Protein AF-A0A1C4PDI1-F1 (afdb_monomer_lite)

pLDDT: mean 85.15, std 16.53, range [37.5, 98.31]

Radius of gyration: 20.34 Å; chains: 1; bounding box: 44×44×68 Å

Foldseek 3Di:
DPDDPVPPPPPPPCPVVDQDADDVVVLQCQLQVLLCQLLVLLLVVLCDWADDDPDTQHHFDDDDLVVLSVLSSVLSSLLSSLLSVLVNPFPQPPSSVLSSVLSNVLSNNCRGPVDDPVVNVVSSVVSNVVSNVSSVVRNVVRVVVVVPD

Sequence (149 aa):
MDFLDPSDQGGAADDEVTVRPGPLWRHALWVVGVAAFGVGLGWAGSLFRLGPDDYGLLTAAPGSPWTYVGTWAATGLATAAVLRAAAARVPVPSPGTIAVILLFIGTRLSLGWRPETPELAAMAGAAVVLAAVWAGIALRNGSRAEVRP

Secondary structure (DSSP, 8-state):
-----TT----------------HHHHHHHHHHHHHHHHHHHHHHHTS-BS-TTTSBPPPPSS--HHHHHHHHHHHHHHHHHHHHHHTTS--S-HHHHHHHHHHHHHHHHHHH---HHHHHHHHHHHHHHHHHHHHHHHHHHHHHHH--

Structure (mmCIF, N/CA/C/O backbone):
data_AF-A0A1C4PDI1-F1
#
_entry.id   AF-A0A1C4PDI1-F1
#
loop_
_atom_site.group_PDB
_atom_site.id
_atom_site.type_symbol
_atom_site.label_atom_id
_atom_site.label_alt_id
_atom_site.label_comp_id
_atom_site.label_asym_id
_atom_site.label_entity_id
_atom_site.label_seq_id
_atom_site.pdbx_PDB_ins_code
_atom_site.Cartn_x
_atom_site.Cartn_y
_atom_site.Cartn_z
_atom_site.occupancy
_atom_site.B_iso_or_equiv
_atom_site.auth_seq_id
_atom_site.auth_comp_id
_atom_site.auth_asym_id
_atom_site.auth_atom_id
_atom_site.pdbx_PDB_model_num
ATOM 1 N N . MET A 1 1 ? 17.728 29.464 48.741 1.00 42.56 1 MET A N 1
ATOM 2 C CA . MET A 1 1 ? 17.903 28.863 47.407 1.00 42.56 1 MET A CA 1
ATOM 3 C C . MET A 1 1 ? 17.801 27.362 47.594 1.00 42.56 1 MET A C 1
ATOM 5 O O . MET A 1 1 ? 18.809 26.735 47.875 1.00 42.56 1 MET A O 1
ATOM 9 N N . ASP A 1 2 ? 16.583 26.834 47.503 1.00 47.00 2 ASP A N 1
ATOM 10 C CA . ASP A 1 2 ? 16.301 25.402 47.379 1.00 47.00 2 ASP A CA 1
ATOM 11 C C . ASP A 1 2 ? 15.868 25.194 45.929 1.00 47.00 2 ASP A C 1
ATOM 13 O O . ASP A 1 2 ? 14.829 25.709 45.524 1.00 47.00 2 ASP A O 1
ATOM 17 N N . PHE A 1 3 ? 16.723 24.573 45.115 1.00 58.69 3 PHE A N 1
ATOM 18 C CA . PHE A 1 3 ? 16.533 24.493 43.659 1.00 58.69 3 PHE A CA 1
ATOM 19 C C . PHE A 1 3 ? 16.536 23.058 43.121 1.00 58.69 3 PHE A C 1
ATOM 21 O O . PHE A 1 3 ? 16.661 22.869 41.921 1.00 58.69 3 PHE A O 1
ATOM 28 N N . LEU A 1 4 ? 16.414 22.029 43.959 1.00 53.06 4 LEU A N 1
ATOM 29 C CA . LEU A 1 4 ? 16.353 20.644 43.483 1.00 53.06 4 LEU A CA 1
ATOM 30 C C . LEU A 1 4 ? 15.458 19.814 44.404 1.00 53.06 4 LEU A C 1
ATOM 32 O O . LEU A 1 4 ? 15.950 19.116 45.285 1.00 53.06 4 LEU A O 1
ATOM 36 N N . ASP A 1 5 ? 14.148 19.888 44.181 1.00 51.72 5 ASP A N 1
ATOM 37 C CA . ASP A 1 5 ? 13.249 18.797 44.545 1.00 51.72 5 ASP A CA 1
ATOM 38 C C . ASP A 1 5 ? 13.049 17.917 43.294 1.00 51.72 5 ASP A C 1
ATOM 40 O O . ASP A 1 5 ? 12.317 18.300 42.381 1.00 51.72 5 ASP A O 1
ATOM 44 N N . PRO A 1 6 ? 13.745 16.771 43.177 1.00 53.72 6 PRO A N 1
ATOM 45 C CA . PRO A 1 6 ? 13.588 15.846 42.056 1.00 53.72 6 PRO A CA 1
ATOM 46 C C . PRO A 1 6 ? 12.294 15.012 42.126 1.00 53.72 6 PRO A C 1
ATOM 48 O O . PRO A 1 6 ? 12.149 14.068 41.347 1.00 53.72 6 PRO A O 1
ATOM 51 N N . SER A 1 7 ? 11.366 15.311 43.045 1.00 51.38 7 SER A N 1
ATOM 52 C CA . SER A 1 7 ? 10.074 14.618 43.130 1.00 51.38 7 SER A CA 1
ATOM 53 C C . SER A 1 7 ? 9.003 15.158 42.177 1.00 51.38 7 SER A C 1
ATOM 55 O O . SER A 1 7 ? 8.001 14.479 41.963 1.00 51.38 7 SER A O 1
ATOM 57 N N . ASP A 1 8 ? 9.257 16.274 41.488 1.00 45.34 8 ASP A N 1
ATOM 58 C CA . ASP A 1 8 ? 8.459 16.701 40.336 1.00 45.34 8 ASP A CA 1
ATOM 59 C C . ASP A 1 8 ? 9.035 16.071 39.054 1.00 45.34 8 ASP A C 1
ATOM 61 O O . ASP A 1 8 ? 9.460 16.739 38.107 1.00 45.34 8 ASP A O 1
ATOM 65 N N . GLN A 1 9 ? 9.076 14.731 39.019 1.00 46.91 9 GLN A N 1
ATOM 66 C CA . GLN A 1 9 ? 8.946 14.031 37.743 1.00 46.91 9 GLN A CA 1
ATOM 67 C C . GLN A 1 9 ? 7.538 14.342 37.268 1.00 46.91 9 GLN A C 1
ATOM 69 O O . GLN A 1 9 ? 6.610 13.575 37.525 1.00 46.91 9 GLN A O 1
ATOM 74 N N . GLY A 1 10 ? 7.406 15.528 36.662 1.00 41.09 10 GLY A N 1
ATOM 75 C CA . GLY A 1 10 ? 6.184 16.025 36.075 1.00 41.09 10 GLY A CA 1
ATOM 76 C C . GLY A 1 10 ? 5.594 14.864 35.322 1.00 41.09 10 GLY A C 1
ATOM 77 O O . GLY A 1 10 ? 6.246 14.338 34.413 1.00 41.09 10 GLY A O 1
ATOM 78 N N . GLY A 1 11 ? 4.445 14.404 35.827 1.00 37.50 11 GLY A N 1
ATOM 79 C CA . GLY A 1 11 ? 3.759 13.248 35.303 1.00 37.50 11 GLY A CA 1
ATOM 80 C C . GLY A 1 11 ? 3.794 13.407 33.804 1.00 37.50 11 GLY A C 1
ATOM 81 O O . GLY A 1 11 ? 3.220 14.360 33.269 1.00 37.50 11 GLY A O 1
ATOM 82 N N . ALA A 1 12 ? 4.540 12.520 33.137 1.00 40.78 12 ALA A N 1
ATOM 83 C CA . ALA A 1 12 ? 4.204 12.189 31.780 1.00 40.78 12 ALA A CA 1
ATOM 84 C C . ALA A 1 12 ? 2.742 11.823 31.933 1.00 40.78 12 ALA A C 1
ATOM 86 O O . ALA A 1 12 ? 2.423 10.800 32.539 1.00 40.78 12 ALA A O 1
ATOM 87 N N . ALA A 1 13 ? 1.872 12.769 31.575 1.00 43.84 13 ALA A N 1
ATOM 88 C CA . ALA A 1 13 ? 0.492 12.476 31.356 1.00 43.84 13 ALA A CA 1
ATOM 89 C C . ALA A 1 13 ? 0.593 11.241 30.479 1.00 43.84 13 ALA A C 1
ATOM 91 O O . ALA A 1 13 ? 1.162 11.297 29.383 1.00 43.84 13 ALA A O 1
ATOM 92 N N . ASP A 1 14 ? 0.204 10.105 31.051 1.00 43.00 14 ASP A N 1
ATOM 93 C CA . ASP A 1 14 ? -0.313 9.003 30.283 1.00 43.00 14 ASP A CA 1
ATOM 94 C C . ASP A 1 14 ? -1.398 9.694 29.464 1.00 43.00 14 ASP A C 1
ATOM 96 O O . ASP A 1 14 ? -2.524 9.891 29.923 1.00 43.00 14 ASP A O 1
ATOM 100 N N . ASP A 1 15 ? -1.006 10.222 28.302 1.00 43.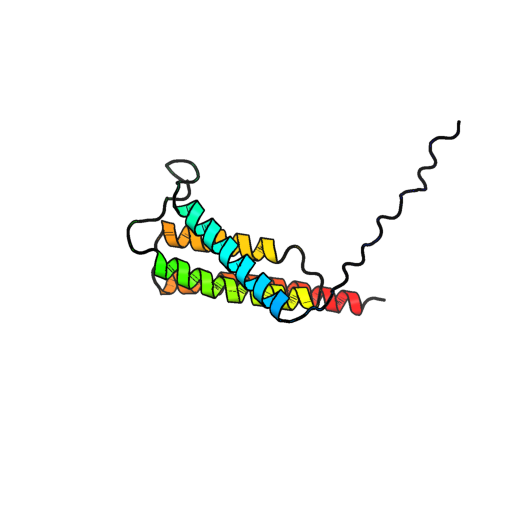72 15 ASP A N 1
ATOM 101 C CA . ASP A 1 15 ? -1.892 10.582 27.222 1.00 43.72 15 ASP A CA 1
ATOM 102 C C . ASP A 1 15 ? -2.460 9.225 26.857 1.00 43.72 15 ASP A C 1
ATOM 104 O O . ASP A 1 15 ? -1.937 8.506 26.003 1.00 43.72 15 ASP A O 1
ATOM 108 N N . GLU A 1 16 ? -3.454 8.823 27.648 1.00 49.69 16 GLU A N 1
ATOM 109 C CA . GLU A 1 16 ? -4.201 7.602 27.526 1.00 49.69 16 GLU A CA 1
ATOM 110 C C . GLU A 1 16 ? -4.581 7.595 26.056 1.00 49.69 16 GLU A C 1
ATOM 112 O O . GLU A 1 16 ? -5.279 8.504 25.585 1.00 49.69 16 GLU A O 1
ATOM 117 N N . VAL A 1 17 ? -3.950 6.698 25.287 1.00 58.94 17 VAL A N 1
ATOM 118 C CA . VAL A 1 17 ? -4.009 6.735 23.826 1.00 58.94 17 VAL A CA 1
ATOM 119 C C . VAL A 1 17 ? -5.435 6.362 23.459 1.00 58.94 17 VAL A C 1
ATOM 121 O O . VAL A 1 17 ? -5.781 5.203 23.247 1.00 58.94 17 VAL A O 1
ATOM 124 N N . THR A 1 18 ? -6.305 7.363 23.475 1.00 60.25 18 THR A N 1
ATOM 125 C CA . THR A 1 18 ? -7.743 7.178 23.443 1.00 60.25 18 THR A CA 1
ATOM 126 C C . THR A 1 18 ? -8.153 7.055 21.994 1.00 60.25 18 THR A C 1
ATOM 128 O O . THR A 1 18 ? -7.962 7.937 21.150 1.00 60.25 18 THR A O 1
ATOM 131 N N . VAL A 1 19 ? -8.731 5.905 21.680 1.00 65.62 19 VAL A N 1
ATOM 132 C CA . VAL A 1 19 ? -9.318 5.650 20.376 1.00 65.62 19 VAL A CA 1
ATOM 133 C C . VAL A 1 19 ? -10.523 6.579 20.231 1.00 65.62 19 VAL A C 1
ATOM 135 O O . VAL A 1 19 ? -11.524 6.408 20.914 1.00 65.62 19 VAL A O 1
ATOM 138 N N . ARG A 1 20 ? -10.442 7.582 19.346 1.00 64.56 20 ARG A N 1
ATOM 139 C CA . ARG A 1 20 ? -11.587 8.440 18.987 1.00 64.56 20 ARG A CA 1
ATOM 140 C C . ARG A 1 20 ? -12.261 7.930 17.709 1.00 64.56 20 ARG A C 1
ATOM 142 O O . ARG A 1 20 ? -11.732 8.189 16.613 1.00 64.56 20 ARG A O 1
ATOM 149 N N . PRO A 1 21 ? -13.429 7.259 17.801 1.00 69.19 21 PRO A N 1
ATOM 150 C CA . PRO A 1 21 ? -14.214 6.901 16.628 1.00 69.19 21 PRO A CA 1
ATOM 151 C C . PRO A 1 21 ? -14.569 8.177 15.864 1.00 69.19 21 PRO A C 1
ATOM 153 O O . PRO A 1 21 ? -14.848 9.216 16.458 1.00 69.19 21 PRO A O 1
ATOM 156 N N . GLY A 1 22 ? -14.506 8.137 14.539 1.00 78.81 22 GLY A N 1
ATOM 157 C CA . GLY A 1 22 ? -14.922 9.266 13.716 1.00 78.81 22 GLY A CA 1
ATOM 158 C C . GLY A 1 22 ? -15.733 8.809 12.523 1.00 78.81 22 GLY A C 1
ATOM 159 O O . GLY A 1 22 ? -15.908 7.609 12.311 1.00 78.81 22 GLY A O 1
ATOM 160 N N . PRO A 1 23 ? -16.230 9.762 11.728 1.00 89.31 23 PRO A N 1
ATOM 161 C CA . PRO A 1 23 ? -17.085 9.443 10.601 1.00 89.31 23 PRO A CA 1
ATOM 162 C C . PRO A 1 23 ? -16.325 8.614 9.556 1.00 89.31 23 PRO A C 1
ATOM 164 O O . PRO A 1 23 ? -15.129 8.819 9.330 1.00 89.31 23 PRO A O 1
ATOM 167 N N . LEU A 1 24 ? -17.031 7.693 8.890 1.00 89.06 24 LEU A N 1
ATOM 168 C CA . LEU A 1 24 ? -16.448 6.733 7.941 1.00 89.06 24 LEU A CA 1
ATOM 169 C C . LEU A 1 24 ? -15.631 7.402 6.824 1.00 89.06 24 LEU A C 1
ATOM 171 O O . LEU A 1 24 ? -14.587 6.880 6.436 1.00 89.06 24 LEU A O 1
ATOM 175 N N . TRP A 1 25 ? -16.034 8.592 6.365 1.00 93.19 25 TRP A N 1
ATOM 176 C CA . TRP A 1 25 ? -15.308 9.338 5.330 1.00 93.19 25 TRP A CA 1
ATOM 177 C C . TRP A 1 25 ? -13.877 9.702 5.753 1.00 93.19 25 TRP A C 1
ATOM 179 O O . TRP A 1 25 ? -12.970 9.665 4.927 1.00 93.19 25 TRP A O 1
ATOM 189 N N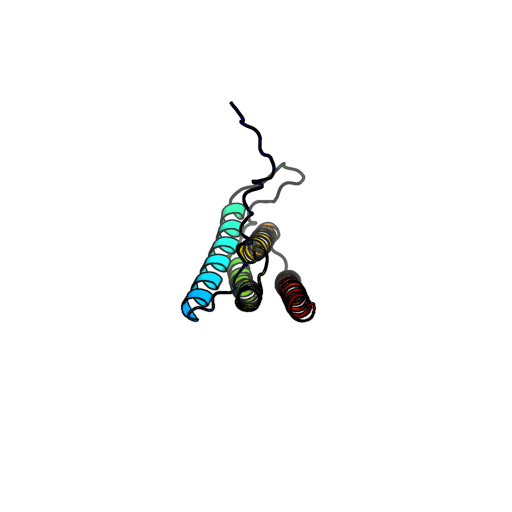 . ARG A 1 26 ? -13.635 9.975 7.044 1.00 93.25 26 ARG A N 1
ATOM 190 C CA . ARG A 1 26 ? -12.292 10.269 7.569 1.00 93.25 26 ARG A CA 1
ATOM 191 C C . ARG A 1 26 ? -11.389 9.041 7.477 1.00 93.25 26 ARG A C 1
ATOM 193 O O . ARG A 1 26 ? -10.202 9.161 7.192 1.00 93.25 26 ARG A O 1
ATOM 200 N N . HIS A 1 27 ? -11.947 7.855 7.720 1.00 92.81 27 HIS A N 1
ATOM 201 C CA . HIS A 1 27 ? -11.224 6.593 7.571 1.00 92.81 27 HIS A CA 1
ATOM 202 C C . HIS A 1 27 ? -10.947 6.297 6.096 1.00 92.81 27 HIS A C 1
ATOM 204 O O . HIS A 1 27 ? -9.817 5.953 5.763 1.00 92.81 27 HIS A O 1
ATOM 210 N N . ALA A 1 28 ? -11.930 6.511 5.220 1.00 94.69 28 ALA A N 1
ATOM 211 C CA . ALA A 1 28 ? -11.763 6.341 3.781 1.00 94.69 28 ALA A CA 1
ATOM 212 C C . ALA A 1 28 ? -10.688 7.280 3.207 1.00 94.69 28 ALA A C 1
ATOM 214 O O . ALA A 1 28 ? -9.777 6.812 2.530 1.00 94.69 28 ALA A O 1
ATOM 215 N N . LEU A 1 29 ? -10.726 8.577 3.536 1.00 96.56 29 LEU A N 1
ATOM 216 C CA . LEU A 1 29 ? -9.702 9.536 3.104 1.00 96.56 29 LEU A CA 1
ATOM 217 C C . LEU A 1 29 ? -8.314 9.173 3.625 1.00 96.56 29 LEU A C 1
ATOM 219 O O . LEU A 1 29 ? -7.344 9.282 2.884 1.00 96.56 29 LEU A O 1
ATOM 223 N N . TRP A 1 30 ? -8.211 8.715 4.875 1.00 95.19 30 TRP A N 1
ATOM 224 C CA . TRP A 1 30 ? -6.936 8.253 5.418 1.00 95.19 30 TRP A CA 1
ATOM 225 C C . TRP A 1 30 ? -6.394 7.056 4.629 1.00 95.19 30 TRP A C 1
ATOM 227 O O . TRP A 1 30 ? -5.228 7.053 4.250 1.00 95.19 30 TRP A O 1
ATOM 237 N N . VAL A 1 31 ? -7.245 6.067 4.337 1.00 97.25 31 VAL A N 1
ATOM 238 C CA . VAL A 1 31 ? -6.873 4.867 3.569 1.00 97.25 31 VAL A CA 1
ATOM 239 C C . VAL A 1 31 ? -6.401 5.244 2.168 1.00 97.25 31 VAL A C 1
ATOM 241 O O . VAL A 1 31 ? -5.323 4.823 1.755 1.00 97.25 31 VAL A O 1
ATOM 244 N N . VAL A 1 32 ? -7.171 6.077 1.463 1.00 98.06 32 VAL A N 1
ATOM 245 C CA . VAL A 1 32 ? -6.819 6.561 0.122 1.00 98.06 32 VAL A CA 1
ATOM 246 C C . VAL A 1 32 ? -5.523 7.367 0.160 1.00 98.06 32 VAL A C 1
ATOM 248 O O . VAL A 1 32 ? -4.642 7.132 -0.661 1.00 98.06 32 VAL A O 1
ATOM 251 N N . GLY A 1 33 ? -5.374 8.271 1.131 1.00 97.81 33 GLY A N 1
ATOM 252 C CA . GLY A 1 33 ? -4.187 9.108 1.286 1.00 97.81 33 GLY A CA 1
ATOM 253 C C . GLY A 1 33 ? -2.921 8.291 1.539 1.00 97.81 33 GLY A C 1
ATOM 254 O O . GLY A 1 33 ? -1.920 8.496 0.862 1.00 97.81 33 GLY A O 1
ATOM 255 N N . VAL A 1 34 ? -2.969 7.323 2.457 1.00 97.56 34 VAL A N 1
ATOM 256 C CA . VAL A 1 34 ? -1.830 6.442 2.762 1.00 97.56 34 VAL A CA 1
ATOM 257 C C . VAL A 1 34 ? -1.476 5.553 1.573 1.00 97.56 34 VAL A C 1
ATOM 259 O O . VAL A 1 34 ? -0.297 5.423 1.245 1.00 97.56 34 VAL A O 1
ATOM 262 N N . ALA A 1 35 ? -2.478 4.975 0.904 1.00 98.00 35 ALA A N 1
ATOM 263 C CA . ALA A 1 35 ? -2.258 4.145 -0.274 1.00 98.00 35 ALA A CA 1
ATOM 264 C C . ALA A 1 35 ? -1.615 4.951 -1.415 1.00 98.00 35 ALA A C 1
ATOM 266 O O . ALA A 1 35 ? -0.574 4.557 -1.939 1.00 98.00 35 ALA A O 1
ATOM 267 N N . ALA A 1 36 ? -2.192 6.109 -1.751 1.00 98.00 36 ALA A N 1
ATOM 268 C CA . ALA A 1 36 ? -1.678 6.990 -2.794 1.00 98.00 36 ALA A CA 1
ATOM 269 C C . ALA A 1 36 ? -0.270 7.501 -2.467 1.00 98.00 36 ALA A C 1
ATOM 271 O O . ALA A 1 36 ? 0.589 7.521 -3.345 1.00 98.00 36 ALA A O 1
ATOM 272 N N . PHE A 1 37 ? -0.010 7.862 -1.208 1.00 98.31 37 PHE A N 1
ATOM 273 C CA . PHE A 1 37 ? 1.301 8.337 -0.780 1.00 98.31 37 PHE A CA 1
ATOM 274 C C . PHE A 1 37 ? 2.368 7.239 -0.856 1.00 98.31 37 PHE A C 1
ATOM 276 O O . PHE A 1 37 ? 3.421 7.461 -1.445 1.00 98.31 37 PHE A O 1
ATOM 283 N N . GLY A 1 38 ? 2.098 6.041 -0.325 1.00 97.69 38 GLY A N 1
ATOM 284 C CA . GLY A 1 38 ? 3.057 4.932 -0.345 1.00 97.69 38 GLY A CA 1
ATOM 285 C C . GLY A 1 38 ? 3.387 4.453 -1.761 1.00 97.69 38 GLY A C 1
ATOM 286 O O . GLY A 1 38 ? 4.559 4.305 -2.111 1.00 97.69 38 GLY A O 1
ATOM 287 N N . VAL A 1 39 ? 2.362 4.275 -2.602 1.00 97.88 39 VAL A N 1
ATOM 288 C CA . VAL A 1 39 ? 2.540 3.888 -4.013 1.00 97.88 39 VAL A CA 1
ATOM 289 C C . VAL A 1 39 ? 3.212 5.007 -4.804 1.00 97.88 39 VAL A C 1
ATOM 291 O O . VAL A 1 39 ? 4.145 4.747 -5.560 1.00 97.88 39 VAL A O 1
ATOM 294 N N . GLY A 1 40 ? 2.793 6.258 -4.598 1.00 97.44 40 GLY A N 1
ATOM 295 C CA . GLY A 1 40 ? 3.386 7.427 -5.242 1.00 97.44 40 GLY A CA 1
ATOM 296 C C . GLY A 1 40 ? 4.866 7.587 -4.902 1.00 97.44 40 GLY A C 1
ATOM 297 O O . GLY A 1 40 ? 5.670 7.820 -5.799 1.00 97.44 40 GLY A O 1
ATOM 298 N N . LEU A 1 41 ? 5.248 7.375 -3.640 1.00 96.75 41 LEU A N 1
ATOM 299 C CA . LEU A 1 41 ? 6.643 7.406 -3.210 1.00 96.75 41 LEU A CA 1
ATOM 300 C C . LEU A 1 41 ? 7.451 6.257 -3.824 1.00 96.75 41 LEU A C 1
ATOM 302 O O . LEU A 1 41 ? 8.574 6.473 -4.272 1.00 96.75 41 LEU A O 1
ATOM 306 N N . GLY A 1 42 ? 6.888 5.046 -3.883 1.00 95.56 42 GLY A N 1
ATOM 307 C CA . GLY A 1 42 ? 7.541 3.895 -4.514 1.00 95.56 42 GLY A CA 1
ATOM 308 C C . GLY A 1 42 ? 7.740 4.088 -6.019 1.00 95.56 42 GLY A C 1
ATOM 309 O O . GLY A 1 42 ? 8.806 3.775 -6.551 1.00 95.56 42 GLY A O 1
ATOM 310 N N . TRP A 1 43 ? 6.746 4.669 -6.694 1.00 95.38 43 TRP A N 1
ATOM 311 C CA . TRP A 1 43 ? 6.821 5.036 -8.105 1.00 95.38 43 TRP A CA 1
ATOM 312 C C . TRP A 1 43 ? 7.827 6.166 -8.352 1.00 95.38 43 TRP A C 1
ATOM 314 O O . TRP A 1 43 ? 8.726 5.997 -9.171 1.00 95.38 43 TRP A O 1
ATOM 324 N N . ALA A 1 44 ? 7.761 7.270 -7.606 1.00 94.75 44 ALA A N 1
ATOM 325 C CA . ALA A 1 44 ? 8.712 8.377 -7.723 1.00 94.75 44 ALA A CA 1
ATOM 326 C C . ALA A 1 44 ? 10.149 7.925 -7.422 1.00 94.75 44 ALA A C 1
ATOM 328 O O . ALA A 1 44 ? 11.073 8.227 -8.174 1.00 94.75 44 ALA A O 1
ATOM 329 N N . GLY A 1 45 ? 10.334 7.117 -6.374 1.00 91.00 45 GLY A N 1
ATOM 330 C CA . GLY A 1 45 ? 11.618 6.507 -6.042 1.00 91.00 45 GLY A CA 1
ATOM 331 C C . GLY A 1 45 ? 12.124 5.548 -7.121 1.00 91.00 45 GLY A C 1
ATOM 332 O O . GLY A 1 45 ? 13.328 5.318 -7.202 1.00 91.00 45 GLY A O 1
ATOM 333 N N . SER A 1 46 ? 11.238 5.003 -7.965 1.00 92.38 46 SER A N 1
ATOM 334 C CA . SER A 1 46 ? 11.608 4.148 -9.101 1.00 92.38 46 SER A CA 1
ATOM 335 C C . SER A 1 46 ? 12.198 4.885 -10.291 1.00 92.38 46 SER A C 1
ATOM 337 O O . SER A 1 46 ? 12.886 4.268 -11.102 1.00 92.38 46 SER A O 1
ATOM 339 N N . LEU A 1 47 ? 12.013 6.202 -10.363 1.00 90.81 47 LEU A N 1
ATOM 340 C CA . LEU A 1 47 ? 12.570 7.023 -11.434 1.00 90.81 47 LEU A CA 1
ATOM 341 C C . LEU A 1 47 ? 14.093 7.164 -11.333 1.00 90.81 47 LEU A C 1
ATOM 343 O O . LEU A 1 47 ? 14.747 7.473 -12.324 1.00 90.81 47 LEU A O 1
ATOM 347 N N . PHE A 1 48 ? 14.661 6.900 -10.155 1.00 89.31 48 PHE A N 1
ATOM 348 C CA . PHE A 1 48 ? 16.086 7.041 -9.888 1.00 89.31 48 PHE A CA 1
ATOM 349 C C . PHE A 1 48 ? 16.669 5.750 -9.328 1.00 89.31 48 PHE A C 1
ATOM 351 O O . PHE A 1 48 ? 15.996 4.970 -8.648 1.00 89.31 48 PHE A O 1
ATOM 358 N N . ARG A 1 49 ? 17.951 5.528 -9.604 1.00 85.38 49 ARG A N 1
ATOM 359 C CA . ARG A 1 49 ? 18.714 4.464 -8.961 1.00 85.38 49 ARG A CA 1
ATOM 360 C C . ARG A 1 49 ? 18.984 4.875 -7.518 1.00 85.38 49 ARG A C 1
ATOM 362 O O . ARG A 1 49 ? 19.377 6.012 -7.271 1.00 85.38 49 ARG A O 1
ATOM 369 N N . LEU A 1 50 ? 18.787 3.958 -6.574 1.00 83.69 50 LEU A N 1
ATOM 370 C CA . LEU A 1 50 ? 19.150 4.185 -5.175 1.00 83.69 50 LEU A CA 1
ATOM 371 C C . LEU A 1 50 ? 20.274 3.233 -4.782 1.00 83.69 50 LEU A C 1
ATOM 373 O O . LEU A 1 50 ? 20.064 2.027 -4.703 1.00 83.69 50 LEU A O 1
ATOM 377 N N . GLY A 1 51 ? 21.452 3.781 -4.501 1.00 83.88 51 GLY A N 1
ATOM 378 C CA . GLY A 1 51 ? 22.619 3.013 -4.076 1.00 83.88 51 GLY A CA 1
ATOM 379 C C . GLY A 1 51 ? 23.538 2.556 -5.220 1.00 83.88 51 GLY A C 1
ATOM 380 O O . GLY A 1 51 ? 23.292 2.889 -6.381 1.00 83.88 51 GLY A O 1
ATOM 381 N N . PRO A 1 52 ? 24.614 1.824 -4.880 1.00 84.69 52 PRO A N 1
ATOM 382 C CA . PRO A 1 52 ? 25.733 1.528 -5.782 1.00 84.69 52 PRO A CA 1
ATOM 383 C C . PRO A 1 52 ? 25.386 0.673 -7.005 1.00 84.69 52 PRO A C 1
ATOM 385 O O . PRO A 1 52 ? 24.310 0.071 -7.087 1.00 84.69 52 PRO A O 1
ATOM 388 N N . ASP A 1 53 ? 26.320 0.596 -7.955 1.00 80.06 53 ASP A N 1
ATOM 389 C CA . ASP A 1 53 ? 26.075 -0.053 -9.245 1.00 80.06 53 ASP A CA 1
ATOM 390 C C . ASP A 1 53 ? 25.884 -1.575 -9.185 1.00 80.06 53 ASP A C 1
ATOM 392 O O . ASP A 1 53 ? 25.135 -2.134 -9.990 1.00 80.06 53 ASP A O 1
ATOM 396 N N . ASP A 1 54 ? 26.438 -2.222 -8.163 1.00 79.81 54 ASP A N 1
ATOM 397 C CA . ASP A 1 54 ? 26.402 -3.681 -8.041 1.00 79.81 54 ASP A CA 1
ATOM 398 C C . ASP A 1 54 ? 25.224 -4.200 -7.195 1.00 79.81 54 ASP A C 1
ATOM 400 O O . ASP A 1 54 ? 24.818 -5.350 -7.335 1.00 79.81 54 ASP A O 1
ATOM 404 N N . TYR A 1 55 ? 24.663 -3.370 -6.305 1.00 73.19 55 TYR A N 1
ATOM 405 C CA . TYR A 1 55 ? 23.652 -3.803 -5.317 1.00 73.19 55 TYR A CA 1
ATOM 406 C C . TYR A 1 55 ? 22.597 -2.743 -4.959 1.00 73.19 55 TYR A C 1
ATOM 408 O O . TYR A 1 55 ? 21.788 -2.938 -4.052 1.00 73.19 55 TYR A O 1
ATOM 416 N N . GLY A 1 56 ? 22.586 -1.603 -5.649 1.00 76.75 56 GLY A N 1
ATOM 417 C CA . GLY A 1 56 ? 21.547 -0.587 -5.502 1.00 76.75 56 GLY A CA 1
ATOM 418 C C . GLY A 1 56 ? 20.193 -1.031 -6.064 1.00 76.75 56 GLY A C 1
ATOM 419 O O . GLY A 1 56 ? 20.104 -1.884 -6.946 1.00 76.75 56 GLY A O 1
ATOM 420 N N . LEU A 1 57 ? 19.117 -0.400 -5.594 1.00 79.00 57 LEU A N 1
ATOM 421 C CA . LEU A 1 57 ? 17.781 -0.574 -6.156 1.00 79.00 57 LEU A CA 1
ATOM 422 C C . LEU A 1 57 ? 17.738 0.030 -7.566 1.00 79.00 57 LEU A C 1
ATOM 424 O O . LEU A 1 57 ? 17.866 1.246 -7.750 1.00 79.00 57 LEU A O 1
ATOM 428 N N . LEU A 1 58 ? 17.535 -0.848 -8.549 1.00 80.06 58 LEU A N 1
ATOM 429 C CA . LEU A 1 58 ? 17.472 -0.536 -9.979 1.00 80.06 58 LEU A CA 1
ATOM 430 C C . LEU A 1 58 ? 16.375 0.479 -10.284 1.00 80.06 58 LEU A C 1
ATOM 432 O O . LEU A 1 58 ? 15.307 0.406 -9.686 1.00 80.06 58 LEU A O 1
ATOM 436 N N . THR A 1 59 ? 16.585 1.396 -11.226 1.00 88.31 59 THR A N 1
ATOM 437 C CA . THR A 1 59 ? 15.503 2.218 -11.801 1.00 88.31 59 THR A CA 1
ATOM 438 C C . THR A 1 59 ? 14.375 1.348 -12.365 1.00 88.31 59 THR A C 1
ATOM 440 O O . THR A 1 59 ? 14.538 0.146 -12.569 1.00 88.31 59 THR A O 1
ATOM 443 N N . ALA A 1 60 ? 13.206 1.944 -12.601 1.00 87.94 60 ALA A N 1
ATOM 444 C CA . ALA A 1 60 ? 12.100 1.254 -13.245 1.00 87.94 60 ALA A CA 1
ATOM 445 C C . ALA A 1 60 ? 12.553 0.662 -14.587 1.00 87.94 60 ALA A C 1
ATOM 447 O O . ALA A 1 60 ? 13.071 1.379 -15.447 1.00 87.94 60 ALA A O 1
ATOM 448 N N . ALA A 1 61 ? 12.340 -0.641 -14.769 1.00 88.38 61 ALA A N 1
ATOM 449 C CA . ALA A 1 61 ? 12.658 -1.295 -16.027 1.00 88.38 61 ALA A CA 1
ATOM 450 C C . ALA A 1 61 ? 11.738 -0.780 -17.152 1.00 88.38 61 ALA A C 1
ATOM 452 O O . ALA A 1 61 ? 10.600 -0.364 -16.874 1.00 88.38 61 ALA A O 1
ATOM 453 N N . PRO A 1 62 ? 12.188 -0.834 -18.419 1.00 87.12 62 PRO A N 1
ATOM 454 C CA . PRO A 1 62 ? 11.394 -0.403 -19.567 1.00 87.12 62 PRO A CA 1
ATOM 455 C C . PRO A 1 62 ? 10.017 -1.083 -19.653 1.00 87.12 62 PRO A C 1
ATOM 457 O O . PRO A 1 62 ? 9.841 -2.224 -19.231 1.00 87.12 62 PRO A O 1
ATOM 460 N N . GLY A 1 63 ? 9.035 -0.384 -20.232 1.00 89.19 63 GLY A N 1
ATOM 461 C CA . GLY A 1 63 ? 7.669 -0.883 -20.439 1.00 89.19 63 GLY A CA 1
ATOM 462 C C . GLY A 1 63 ? 6.606 -0.228 -19.548 1.00 89.19 63 GLY A C 1
ATOM 463 O O . GLY A 1 63 ? 6.902 0.581 -18.666 1.00 89.19 63 GLY A O 1
ATOM 464 N N . SER A 1 64 ? 5.334 -0.569 -19.782 1.00 91.31 64 SER A N 1
ATOM 465 C CA . SER A 1 64 ? 4.192 0.065 -19.100 1.00 91.31 64 SER A CA 1
ATOM 466 C C . SER A 1 64 ? 4.215 -0.189 -17.581 1.00 91.31 64 SER A C 1
ATOM 468 O O . SER A 1 64 ? 4.188 -1.347 -17.163 1.00 91.31 64 SER A O 1
ATOM 470 N N . PRO A 1 65 ? 4.263 0.845 -16.718 1.00 93.38 65 PRO A N 1
ATOM 471 C CA . PRO A 1 65 ? 4.289 0.690 -15.256 1.00 93.38 65 PRO A CA 1
ATOM 472 C C . PRO A 1 65 ? 2.909 0.405 -14.650 1.00 93.38 65 PRO A C 1
ATOM 474 O O . PRO A 1 65 ? 2.806 -0.033 -13.504 1.00 93.38 65 PRO A O 1
ATOM 477 N N . TRP A 1 66 ? 1.842 0.658 -15.408 1.00 94.88 66 TRP A N 1
ATOM 478 C CA . TRP A 1 66 ? 0.497 0.832 -14.867 1.00 94.88 66 TRP A CA 1
ATOM 479 C C . TRP A 1 66 ? -0.099 -0.427 -14.244 1.00 94.88 66 TRP A C 1
ATOM 481 O O . TRP A 1 66 ? -0.808 -0.316 -13.249 1.00 94.88 66 TRP A O 1
ATOM 491 N N . THR A 1 67 ? 0.241 -1.619 -14.741 1.00 95.12 67 THR A N 1
ATOM 492 C CA . THR A 1 67 ? -0.195 -2.885 -14.129 1.00 95.12 67 THR A CA 1
ATOM 493 C C . THR A 1 67 ? 0.321 -3.016 -12.696 1.00 95.12 67 THR A C 1
ATOM 495 O O . THR A 1 67 ? -0.432 -3.360 -11.785 1.00 95.12 67 THR A O 1
ATOM 498 N N . TYR A 1 68 ? 1.592 -2.682 -12.467 1.00 95.94 68 TYR A N 1
ATOM 499 C CA . TYR A 1 68 ? 2.214 -2.768 -11.147 1.00 95.94 68 TYR A CA 1
ATOM 500 C C . TYR A 1 68 ? 1.697 -1.667 -10.222 1.00 95.94 68 TYR A C 1
ATOM 502 O O . TYR A 1 68 ? 1.332 -1.952 -9.085 1.00 95.94 68 TYR A O 1
ATOM 510 N N . VAL A 1 69 ? 1.579 -0.432 -10.723 1.00 96.44 69 VAL A N 1
ATOM 511 C CA . VAL A 1 69 ? 1.002 0.689 -9.961 1.00 96.44 69 VAL A CA 1
ATOM 512 C C . VAL A 1 69 ? -0.443 0.389 -9.556 1.00 96.44 69 VAL A C 1
ATOM 514 O O . VAL A 1 69 ? -0.797 0.570 -8.396 1.00 96.44 69 VAL A O 1
ATOM 517 N N . GLY A 1 70 ? -1.269 -0.121 -10.474 1.00 97.44 70 GLY A N 1
ATOM 518 C CA . GLY A 1 70 ? -2.658 -0.486 -10.195 1.00 97.44 70 GLY A CA 1
ATOM 519 C C . GLY A 1 70 ? -2.777 -1.615 -9.170 1.00 97.44 70 GLY A C 1
ATOM 520 O O . GLY A 1 70 ? -3.564 -1.512 -8.229 1.00 97.44 70 GLY A O 1
ATOM 521 N N . THR A 1 71 ? -1.943 -2.652 -9.294 1.00 97.81 71 THR A N 1
ATOM 522 C CA . THR A 1 71 ? -1.898 -3.765 -8.328 1.00 97.81 71 THR A CA 1
ATOM 523 C C . THR A 1 71 ? -1.524 -3.260 -6.934 1.00 97.81 71 THR A C 1
ATOM 525 O O . THR A 1 71 ? -2.205 -3.571 -5.953 1.00 97.81 71 THR A O 1
ATOM 528 N N . TRP A 1 72 ? -0.482 -2.433 -6.826 1.00 98.25 72 TRP A N 1
ATOM 529 C CA . TRP A 1 72 ? -0.050 -1.887 -5.541 1.00 98.25 72 TRP A CA 1
ATOM 530 C C . TRP A 1 72 ? -1.013 -0.838 -4.980 1.00 98.25 72 TRP A C 1
ATOM 532 O O . TRP A 1 72 ? -1.165 -0.768 -3.764 1.00 98.25 72 TRP A O 1
ATOM 542 N N . ALA A 1 73 ? -1.747 -0.100 -5.816 1.00 97.94 73 ALA A N 1
ATOM 543 C CA . ALA A 1 73 ? -2.833 0.769 -5.366 1.00 97.94 73 ALA A CA 1
ATOM 544 C C . ALA A 1 73 ? -3.966 -0.039 -4.714 1.00 97.94 73 ALA A C 1
ATOM 546 O O . ALA A 1 73 ? -4.366 0.268 -3.590 1.00 97.94 73 ALA A O 1
ATOM 547 N N . ALA A 1 74 ? -4.432 -1.115 -5.359 1.00 98.25 74 ALA A N 1
ATOM 548 C CA . ALA A 1 74 ? -5.454 -1.999 -4.793 1.00 98.25 74 ALA A CA 1
ATOM 549 C C . ALA A 1 74 ? -4.975 -2.669 -3.492 1.00 98.25 74 ALA A C 1
ATOM 551 O O . ALA A 1 74 ? -5.681 -2.673 -2.481 1.00 98.25 74 ALA A O 1
ATOM 552 N N . THR A 1 75 ? -3.736 -3.163 -3.495 1.00 97.69 75 THR A N 1
ATOM 553 C CA . THR A 1 75 ? -3.082 -3.759 -2.320 1.00 97.69 75 THR A CA 1
ATOM 554 C C . THR A 1 75 ? -2.959 -2.749 -1.181 1.00 97.69 75 THR A C 1
ATOM 556 O O . THR A 1 75 ? -3.214 -3.078 -0.022 1.00 97.69 75 THR A O 1
ATOM 559 N N . GLY A 1 76 ? -2.616 -1.500 -1.497 1.00 96.69 76 GLY A N 1
ATOM 560 C CA . GLY A 1 76 ? -2.502 -0.408 -0.538 1.00 96.69 76 GLY A CA 1
ATOM 561 C C . GLY A 1 76 ? -3.821 -0.043 0.110 1.00 96.69 76 GLY A C 1
ATOM 562 O O . GLY A 1 76 ? -3.864 0.097 1.330 1.00 96.69 76 GLY A O 1
ATOM 563 N N . LEU A 1 77 ? -4.905 0.026 -0.667 1.00 98.06 77 LEU A N 1
ATOM 564 C CA . LEU A 1 77 ? -6.248 0.226 -0.124 1.00 98.06 77 LEU A CA 1
ATOM 565 C C . LEU A 1 77 ? -6.618 -0.893 0.856 1.00 98.06 77 LEU A C 1
ATOM 567 O O . LEU A 1 77 ? -7.067 -0.599 1.962 1.00 98.06 77 LEU A O 1
ATOM 571 N N . ALA A 1 78 ? -6.374 -2.157 0.498 1.00 97.50 78 ALA A N 1
ATOM 572 C CA . ALA A 1 78 ? -6.652 -3.296 1.373 1.00 97.50 78 ALA A CA 1
ATOM 573 C C . ALA A 1 78 ? -5.814 -3.251 2.666 1.00 97.50 78 ALA A C 1
ATOM 575 O O . ALA A 1 78 ? -6.355 -3.315 3.770 1.00 97.50 78 ALA A O 1
ATOM 576 N N . THR A 1 79 ? -4.499 -3.073 2.533 1.00 96.62 79 THR A N 1
ATOM 577 C CA . THR A 1 79 ? -3.533 -3.032 3.645 1.00 96.62 79 THR A CA 1
ATOM 578 C C . THR A 1 79 ? -3.853 -1.888 4.609 1.00 96.62 79 THR A C 1
ATOM 580 O O . THR A 1 79 ? -3.973 -2.092 5.820 1.00 96.62 79 THR A O 1
ATOM 583 N N . ALA A 1 80 ? -4.049 -0.678 4.079 1.00 96.38 80 ALA A N 1
ATOM 584 C CA . ALA A 1 80 ? -4.379 0.494 4.875 1.00 96.38 80 ALA A CA 1
ATOM 585 C C . ALA A 1 80 ? -5.768 0.362 5.518 1.00 96.38 80 ALA A C 1
ATOM 587 O O . ALA A 1 80 ? -5.926 0.749 6.673 1.00 96.38 80 ALA A O 1
ATOM 588 N N . ALA A 1 81 ? -6.760 -0.224 4.837 1.00 96.19 81 ALA A N 1
ATOM 589 C CA . ALA A 1 81 ? -8.080 -0.460 5.421 1.00 96.19 81 ALA A CA 1
ATOM 590 C C . ALA A 1 81 ? -8.022 -1.421 6.617 1.00 96.19 81 ALA A C 1
ATOM 592 O O . ALA A 1 81 ? -8.592 -1.114 7.663 1.00 96.19 81 ALA A O 1
ATOM 593 N N . VAL A 1 82 ? -7.290 -2.534 6.499 1.00 95.38 82 VAL A N 1
ATOM 594 C CA . VAL A 1 82 ? -7.101 -3.508 7.588 1.00 95.38 82 VAL A CA 1
ATOM 595 C C . VAL A 1 82 ? -6.461 -2.844 8.808 1.00 95.38 82 VAL A C 1
ATOM 597 O O . VAL A 1 82 ? -7.000 -2.914 9.916 1.00 95.38 82 VAL A O 1
ATOM 600 N N . LEU A 1 83 ? -5.352 -2.129 8.605 1.00 93.19 83 LEU A N 1
ATOM 601 C CA . LEU A 1 83 ? -4.656 -1.431 9.687 1.00 93.19 83 LEU A CA 1
ATOM 602 C C . LEU A 1 83 ? -5.512 -0.312 10.285 1.00 93.19 83 LEU A C 1
ATOM 604 O O . LEU A 1 83 ? -5.539 -0.135 11.503 1.00 93.19 83 LEU A O 1
ATOM 608 N N . ARG A 1 84 ? -6.258 0.426 9.453 1.00 94.25 84 ARG A N 1
ATOM 609 C CA . ARG A 1 84 ? -7.122 1.511 9.923 1.00 94.25 84 ARG A CA 1
ATOM 610 C C . ARG A 1 84 ? -8.309 0.995 10.722 1.00 94.25 84 ARG A C 1
ATOM 612 O O . ARG A 1 84 ? -8.690 1.651 11.690 1.00 94.25 84 ARG A O 1
ATOM 619 N N . ALA A 1 85 ? -8.872 -0.148 10.337 1.00 91.81 85 ALA A N 1
ATOM 620 C CA . ALA A 1 85 ? -9.957 -0.800 11.058 1.00 91.81 85 ALA A CA 1
ATOM 621 C C . ALA A 1 85 ? -9.504 -1.264 12.450 1.00 91.81 85 ALA A C 1
ATOM 623 O O . ALA A 1 85 ? -10.219 -1.037 13.424 1.00 91.81 85 ALA A O 1
ATOM 624 N N . ALA A 1 86 ? -8.300 -1.837 12.567 1.00 91.06 86 ALA A N 1
ATOM 625 C CA . ALA A 1 86 ? -7.717 -2.179 13.865 1.00 91.06 86 ALA A CA 1
ATOM 626 C C . ALA A 1 86 ? -7.426 -0.925 14.705 1.00 91.06 86 ALA A C 1
ATOM 628 O O . ALA A 1 86 ? -7.850 -0.844 15.856 1.00 91.06 86 ALA A O 1
ATOM 629 N N . ALA A 1 87 ? -6.811 0.096 14.101 1.00 88.94 87 ALA A N 1
ATOM 630 C CA . ALA A 1 87 ? -6.490 1.367 14.757 1.00 88.94 87 ALA A CA 1
ATOM 631 C C . ALA A 1 87 ? -7.724 2.192 15.169 1.00 88.94 87 ALA A C 1
ATOM 633 O O . ALA A 1 87 ? -7.607 3.173 15.898 1.00 88.94 87 ALA A O 1
ATOM 634 N N . ALA A 1 88 ? -8.909 1.849 14.658 1.00 89.69 88 ALA A N 1
ATOM 635 C CA . ALA A 1 88 ? -10.177 2.439 15.072 1.00 89.69 88 ALA A CA 1
ATOM 636 C C . ALA A 1 88 ? -10.788 1.749 16.303 1.00 89.69 88 ALA A C 1
ATOM 638 O O . ALA A 1 88 ? -11.826 2.200 16.776 1.00 89.69 88 ALA A O 1
ATOM 639 N N . ARG A 1 89 ? -10.180 0.660 16.793 1.00 87.12 89 ARG A N 1
ATOM 640 C CA . ARG A 1 89 ? -10.645 -0.125 17.950 1.00 87.12 89 ARG A CA 1
ATOM 641 C C . ARG A 1 89 ? -9.621 -0.166 19.073 1.00 87.12 89 ARG A C 1
ATOM 643 O O . ARG A 1 89 ? -10.001 -0.112 20.232 1.00 87.12 89 ARG A O 1
ATOM 650 N N . VAL A 1 90 ? -8.342 -0.265 18.723 1.00 86.31 90 VAL A N 1
ATOM 651 C CA . VAL A 1 90 ? -7.227 -0.307 19.671 1.00 86.31 90 VAL A CA 1
ATOM 652 C C . VAL A 1 90 ? -6.124 0.657 19.233 1.00 86.31 90 VAL A C 1
ATOM 654 O O . VAL A 1 90 ? -6.001 0.937 18.036 1.00 86.31 90 VAL A O 1
ATOM 657 N N . PRO A 1 91 ? -5.285 1.143 20.159 1.00 81.31 91 PRO A N 1
ATOM 658 C CA . PRO A 1 91 ? -4.052 1.831 19.811 1.00 81.31 91 PRO A CA 1
ATOM 659 C C . PRO A 1 91 ? -3.143 0.907 18.996 1.00 81.31 91 PRO A C 1
ATOM 661 O O . PRO A 1 91 ? -2.572 -0.055 19.506 1.00 81.31 91 PRO A O 1
ATOM 664 N N . VAL A 1 92 ? -3.018 1.182 17.701 1.00 80.31 92 VAL A N 1
ATOM 665 C CA . VAL A 1 92 ? -2.026 0.530 16.841 1.00 80.31 92 VAL A CA 1
ATOM 666 C C . VAL A 1 92 ? -0.846 1.491 16.725 1.00 80.31 92 VAL A C 1
ATOM 668 O O . VAL A 1 92 ? -1.054 2.621 16.275 1.00 80.31 92 VAL A O 1
ATOM 671 N N . PRO A 1 93 ? 0.382 1.088 17.093 1.00 78.69 93 PRO A N 1
ATOM 672 C CA . PRO A 1 93 ? 1.562 1.901 16.833 1.00 78.69 93 PRO A CA 1
ATOM 673 C C . PRO A 1 93 ? 1.735 2.120 15.326 1.00 78.69 93 PRO A C 1
ATOM 675 O O . PRO A 1 93 ? 1.788 1.159 14.558 1.00 78.69 93 PRO A O 1
ATOM 678 N N . SER A 1 94 ? 1.775 3.392 14.919 1.00 85.06 94 SER A N 1
ATOM 679 C CA . SER A 1 94 ? 2.182 3.850 13.579 1.00 85.06 94 SER A CA 1
ATOM 680 C C . SER A 1 94 ? 1.627 3.053 12.368 1.00 85.06 94 SER A C 1
ATOM 682 O O . SER A 1 94 ? 2.379 2.725 11.446 1.00 85.06 94 SER A O 1
ATOM 684 N N . PRO A 1 95 ? 0.299 2.810 12.266 1.00 88.56 95 PRO A N 1
ATOM 685 C CA . PRO A 1 95 ? -0.301 2.014 11.185 1.00 88.56 95 PRO A CA 1
ATOM 686 C C . PRO A 1 95 ? -0.026 2.592 9.791 1.00 88.56 95 PRO A C 1
ATOM 688 O O . PRO A 1 95 ? 0.122 1.849 8.824 1.00 88.56 95 PRO A O 1
ATOM 691 N N . GLY A 1 96 ? 0.071 3.922 9.683 1.00 90.56 96 GLY A N 1
ATOM 692 C CA . GLY A 1 96 ? 0.415 4.595 8.431 1.00 90.56 96 GLY A CA 1
ATOM 693 C C . GLY A 1 96 ? 1.836 4.274 7.976 1.00 90.56 96 GLY A C 1
ATOM 694 O O . GLY A 1 96 ? 2.038 3.935 6.817 1.00 90.56 96 GLY A O 1
ATOM 695 N N . THR A 1 97 ? 2.808 4.308 8.889 1.00 93.81 97 THR A N 1
ATOM 696 C CA . THR A 1 97 ? 4.216 4.017 8.585 1.00 93.81 97 THR A CA 1
ATOM 697 C C . THR A 1 97 ? 4.392 2.595 8.065 1.00 93.81 97 THR A C 1
ATOM 699 O O . THR A 1 97 ? 5.057 2.397 7.053 1.00 93.81 97 THR A O 1
ATOM 702 N N . ILE A 1 98 ? 3.744 1.616 8.704 1.00 90.88 98 ILE A N 1
ATOM 703 C CA . ILE A 1 98 ? 3.787 0.210 8.275 1.00 90.88 98 ILE A CA 1
ATOM 704 C C . ILE A 1 98 ? 3.254 0.071 6.846 1.00 90.88 98 ILE A C 1
ATOM 706 O O . ILE A 1 98 ? 3.925 -0.501 5.987 1.00 90.88 98 ILE A O 1
ATOM 710 N N . ALA A 1 99 ? 2.074 0.638 6.572 1.00 94.44 99 ALA A N 1
ATOM 711 C CA . ALA A 1 99 ? 1.478 0.600 5.241 1.00 94.44 99 ALA A CA 1
ATOM 712 C C . ALA A 1 99 ? 2.372 1.279 4.191 1.00 94.44 99 ALA A C 1
ATOM 714 O O . ALA A 1 99 ? 2.597 0.714 3.124 1.00 94.44 99 ALA A O 1
ATOM 715 N N . VAL A 1 100 ? 2.920 2.460 4.499 1.00 97.00 100 VAL A N 1
ATOM 716 C CA . VAL A 1 100 ? 3.804 3.199 3.585 1.00 97.00 100 VAL A CA 1
ATOM 717 C C . VAL A 1 100 ? 5.068 2.405 3.272 1.00 97.00 100 VAL A C 1
ATOM 719 O O . VAL A 1 100 ? 5.426 2.323 2.103 1.00 97.00 100 VAL A O 1
ATOM 722 N N . ILE A 1 101 ? 5.717 1.787 4.264 1.00 95.94 101 ILE A N 1
ATOM 723 C CA . ILE A 1 101 ? 6.932 0.985 4.044 1.00 95.94 101 ILE A CA 1
ATOM 724 C C . ILE A 1 101 ? 6.634 -0.205 3.128 1.00 95.94 101 ILE A C 1
ATOM 726 O O . ILE A 1 101 ? 7.349 -0.412 2.146 1.00 95.94 101 ILE A O 1
ATOM 730 N N . LEU A 1 102 ? 5.563 -0.955 3.411 1.00 94.75 102 LEU A N 1
ATOM 731 C CA . LEU A 1 102 ? 5.161 -2.104 2.595 1.00 94.75 102 LEU A CA 1
ATOM 732 C C . LEU A 1 102 ? 4.889 -1.690 1.144 1.00 94.75 102 LEU A C 1
ATOM 734 O O . LEU A 1 102 ? 5.389 -2.320 0.213 1.00 94.75 102 LEU A O 1
ATOM 738 N N . LEU A 1 103 ? 4.136 -0.604 0.950 1.00 97.56 103 LEU A N 1
ATOM 739 C CA . LEU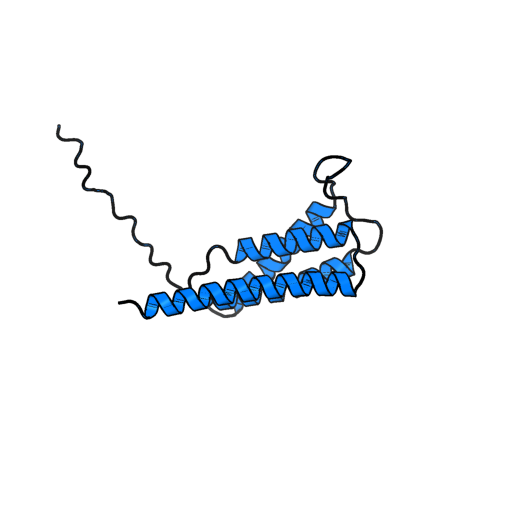 A 1 103 ? 3.770 -0.115 -0.378 1.00 97.56 103 LEU A CA 1
ATOM 740 C C . LEU A 1 103 ? 4.948 0.472 -1.139 1.00 97.56 103 LEU A C 1
ATOM 742 O O . LEU A 1 103 ? 5.078 0.219 -2.336 1.00 97.56 103 LEU A O 1
ATOM 746 N N . PHE A 1 104 ? 5.804 1.228 -0.457 1.00 96.44 104 PHE A N 1
ATOM 747 C CA . PHE A 1 104 ? 7.010 1.792 -1.039 1.00 96.44 104 PHE A CA 1
ATOM 748 C C . PHE A 1 104 ? 7.910 0.677 -1.569 1.00 96.44 104 PHE A C 1
ATOM 750 O O . PHE A 1 104 ? 8.217 0.668 -2.759 1.00 96.44 104 PHE A O 1
ATOM 757 N N . ILE A 1 105 ? 8.273 -0.290 -0.717 1.00 94.69 105 ILE A N 1
ATOM 758 C CA . ILE A 1 105 ? 9.162 -1.400 -1.087 1.00 94.69 105 ILE A CA 1
ATOM 759 C C . ILE A 1 105 ? 8.527 -2.233 -2.200 1.00 94.69 105 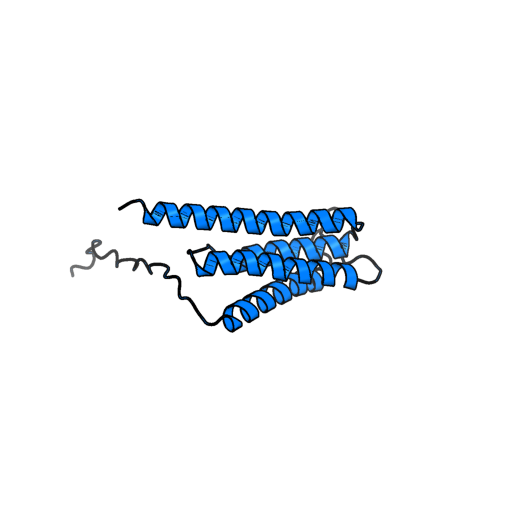ILE A C 1
ATOM 761 O O . ILE A 1 105 ? 9.166 -2.480 -3.221 1.00 94.69 105 ILE A O 1
ATOM 765 N N . GLY A 1 106 ? 7.262 -2.618 -2.035 1.00 95.38 106 GLY A N 1
ATOM 766 C CA . GLY A 1 106 ? 6.536 -3.425 -3.005 1.00 95.38 106 GLY A CA 1
ATOM 767 C C . GLY A 1 106 ? 6.479 -2.782 -4.387 1.00 95.38 106 GLY A C 1
ATOM 768 O O . GLY A 1 106 ? 6.947 -3.361 -5.369 1.00 95.38 106 GLY A O 1
ATOM 769 N N . THR A 1 107 ? 5.983 -1.544 -4.455 1.00 96.69 107 THR A N 1
ATOM 770 C CA . THR A 1 107 ? 5.885 -0.781 -5.708 1.00 96.69 107 THR A CA 1
ATOM 771 C C . THR A 1 107 ? 7.261 -0.607 -6.342 1.00 96.69 107 THR A C 1
ATOM 773 O O . THR A 1 107 ? 7.432 -0.825 -7.542 1.00 96.69 107 THR A O 1
ATOM 776 N N . ARG A 1 108 ? 8.266 -0.254 -5.531 1.00 93.81 108 ARG A N 1
ATOM 777 C CA . ARG A 1 108 ? 9.630 0.005 -5.993 1.00 93.81 108 ARG A CA 1
ATOM 778 C C . ARG A 1 108 ? 10.280 -1.234 -6.598 1.00 93.81 108 ARG A C 1
ATOM 780 O O . ARG A 1 108 ? 10.883 -1.125 -7.667 1.00 93.81 108 ARG A O 1
ATOM 787 N N . LEU A 1 109 ? 10.162 -2.379 -5.924 1.00 92.81 109 LEU A N 1
ATOM 788 C CA . LEU A 1 109 ? 10.692 -3.657 -6.393 1.00 92.81 109 LEU A CA 1
ATOM 789 C C . LEU A 1 109 ? 9.967 -4.108 -7.656 1.00 92.81 109 LEU A C 1
ATOM 791 O O . LEU A 1 109 ? 10.620 -4.443 -8.638 1.00 92.81 109 LEU A O 1
ATOM 795 N N . SER A 1 110 ? 8.634 -4.042 -7.679 1.00 95.12 110 SER A N 1
ATOM 796 C CA . SER A 1 110 ? 7.861 -4.475 -8.843 1.00 95.12 110 SER A CA 1
ATOM 797 C C . SER A 1 110 ? 8.126 -3.638 -10.094 1.00 95.12 110 SER A C 1
ATOM 799 O O . SER A 1 110 ? 8.151 -4.183 -11.193 1.00 95.12 110 SER A O 1
ATOM 801 N N . LEU A 1 111 ? 8.363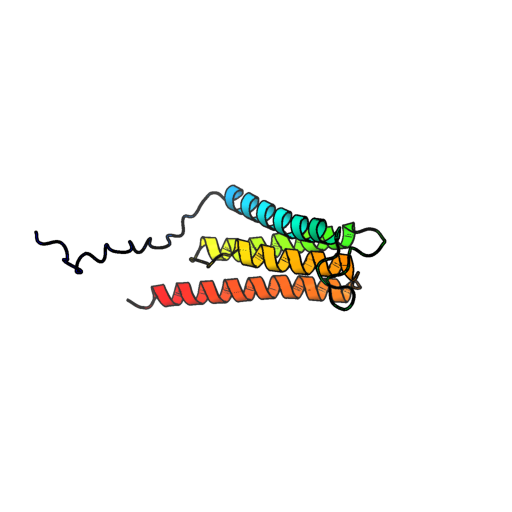 -2.332 -9.953 1.00 94.75 111 LEU A N 1
ATOM 802 C CA . LEU A 1 111 ? 8.713 -1.476 -11.090 1.00 94.75 111 LEU A CA 1
ATOM 803 C C . LEU A 1 111 ? 10.143 -1.705 -11.593 1.00 94.75 111 LEU A C 1
ATOM 805 O O . LEU A 1 111 ? 10.383 -1.580 -12.794 1.00 94.75 111 LEU A O 1
ATOM 809 N N . GLY A 1 112 ? 11.077 -2.045 -10.700 1.00 91.38 112 GLY A N 1
ATOM 810 C CA . GLY A 1 112 ? 12.460 -2.359 -11.066 1.00 91.38 112 GLY A CA 1
ATOM 811 C C . GLY A 1 112 ? 12.616 -3.747 -11.693 1.00 91.38 112 GLY A C 1
ATOM 812 O O . GLY A 1 112 ? 13.263 -3.876 -12.723 1.00 91.38 112 GLY A O 1
ATOM 813 N N . TRP A 1 113 ? 12.000 -4.770 -11.097 1.00 90.25 113 TRP A N 1
ATOM 814 C CA . TRP A 1 113 ? 12.200 -6.177 -11.471 1.00 90.25 113 TRP A CA 1
ATOM 815 C C . TRP A 1 113 ? 11.160 -6.735 -12.437 1.00 90.25 113 TRP A C 1
ATOM 817 O O . TRP A 1 113 ? 11.442 -7.715 -13.113 1.00 90.25 113 TRP A O 1
ATOM 827 N N . ARG A 1 114 ? 9.974 -6.119 -12.521 1.00 91.88 114 ARG A N 1
ATOM 828 C CA . ARG A 1 114 ? 8.869 -6.570 -13.385 1.00 91.88 114 ARG A CA 1
ATOM 829 C C . ARG A 1 114 ? 8.513 -8.048 -13.166 1.00 91.88 114 ARG A C 1
ATOM 831 O O . ARG A 1 114 ? 8.535 -8.818 -14.121 1.00 91.88 114 ARG A O 1
ATOM 838 N N . PRO A 1 115 ? 8.146 -8.431 -11.928 1.00 93.44 115 PRO A N 1
ATOM 839 C CA . PRO A 1 115 ? 7.783 -9.807 -11.626 1.00 93.44 115 PRO A CA 1
ATOM 840 C C . PRO A 1 115 ? 6.622 -10.269 -12.505 1.00 93.44 115 PRO A C 1
ATOM 842 O O . PRO A 1 115 ? 5.762 -9.465 -12.904 1.00 93.44 115 PRO A O 1
ATOM 845 N N . GLU A 1 116 ? 6.587 -11.570 -12.769 1.00 94.62 116 GLU A N 1
ATOM 846 C CA . GLU A 1 116 ? 5.461 -12.189 -13.457 1.00 94.62 116 GLU A CA 1
ATOM 847 C C . GLU A 1 116 ? 4.201 -12.134 -12.578 1.00 94.62 116 GLU A C 1
ATOM 849 O O . GLU A 1 116 ? 4.254 -11.935 -11.361 1.00 94.62 116 GLU A O 1
ATOM 854 N N . THR A 1 117 ? 3.027 -12.316 -13.184 1.00 94.75 117 THR A N 1
ATOM 855 C CA . THR A 1 117 ? 1.738 -12.250 -12.477 1.00 94.75 117 THR A CA 1
ATOM 856 C C . THR A 1 117 ? 1.660 -13.093 -11.193 1.00 94.75 117 THR A C 1
ATOM 858 O O . THR A 1 117 ? 1.187 -12.548 -10.191 1.00 94.75 117 THR A O 1
ATOM 861 N N . PRO A 1 118 ? 2.103 -14.370 -11.149 1.00 96.38 118 PRO A N 1
ATOM 862 C CA . PRO A 1 118 ? 2.032 -15.153 -9.913 1.00 96.38 118 PRO A CA 1
ATOM 863 C C . PRO A 1 118 ? 2.934 -14.594 -8.804 1.00 96.38 118 PRO A C 1
ATOM 865 O O . PRO A 1 118 ? 2.523 -14.547 -7.646 1.00 96.38 118 PRO A O 1
ATOM 868 N N . GLU A 1 119 ? 4.128 -14.114 -9.146 1.00 96.25 119 GLU A N 1
ATOM 869 C CA . GLU A 1 119 ? 5.069 -13.524 -8.190 1.00 96.25 119 GLU A CA 1
ATOM 870 C C . GLU A 1 119 ? 4.534 -12.202 -7.634 1.00 96.25 119 GLU A C 1
ATOM 872 O O . GLU A 1 119 ? 4.527 -11.986 -6.422 1.00 96.25 119 GLU A O 1
ATOM 877 N N . LEU A 1 120 ? 4.001 -11.344 -8.509 1.00 96.75 120 LEU A N 1
ATOM 878 C CA . LEU A 1 120 ? 3.361 -10.094 -8.113 1.00 96.75 120 LEU A CA 1
ATOM 879 C C . LEU A 1 120 ? 2.178 -10.347 -7.168 1.00 96.75 120 LEU A C 1
ATOM 881 O O . LEU A 1 120 ? 2.037 -9.659 -6.156 1.00 96.75 120 LEU A O 1
ATOM 885 N N . ALA A 1 121 ? 1.347 -11.347 -7.474 1.00 96.56 121 ALA A N 1
ATOM 886 C CA . ALA A 1 121 ? 0.223 -11.733 -6.629 1.00 96.56 121 ALA A CA 1
ATOM 887 C C . ALA A 1 121 ? 0.690 -12.255 -5.261 1.00 96.56 121 ALA A C 1
ATOM 889 O O . ALA A 1 121 ? 0.110 -11.885 -4.240 1.00 96.56 121 ALA A O 1
ATOM 890 N N . ALA A 1 122 ? 1.758 -13.058 -5.219 1.00 97.50 122 ALA A N 1
ATOM 891 C CA . ALA A 1 122 ? 2.343 -13.543 -3.972 1.00 97.50 122 ALA A CA 1
ATOM 892 C C . ALA A 1 122 ? 2.899 -12.394 -3.114 1.00 97.50 122 ALA A C 1
ATOM 894 O O . ALA A 1 122 ? 2.624 -12.337 -1.916 1.00 97.50 122 ALA A O 1
ATOM 895 N N . MET A 1 123 ? 3.613 -11.439 -3.721 1.00 97.56 123 MET A N 1
ATOM 896 C CA . MET A 1 123 ? 4.115 -10.243 -3.033 1.00 97.56 123 MET A CA 1
ATOM 897 C C . MET A 1 123 ? 2.975 -9.388 -2.463 1.00 97.56 123 MET A C 1
ATOM 899 O O . MET A 1 123 ? 3.017 -8.993 -1.296 1.00 97.56 123 MET A O 1
ATOM 903 N N . ALA A 1 124 ? 1.944 -9.122 -3.270 1.00 97.06 124 ALA A N 1
ATOM 904 C CA . ALA A 1 124 ? 0.770 -8.364 -2.849 1.00 97.06 124 ALA A CA 1
ATOM 905 C C . ALA A 1 124 ? 0.022 -9.075 -1.710 1.00 97.06 124 ALA A C 1
ATOM 907 O O . ALA A 1 124 ? -0.304 -8.462 -0.692 1.00 97.06 124 ALA A O 1
ATOM 908 N N . GLY A 1 125 ? -0.188 -10.388 -1.844 1.00 97.50 125 GLY A N 1
ATOM 909 C CA . GLY A 1 125 ? -0.793 -11.223 -0.811 1.00 97.50 125 GLY A CA 1
ATOM 910 C C . GLY A 1 125 ? 0.003 -11.196 0.492 1.00 97.50 125 GLY A C 1
ATOM 911 O O . GLY A 1 125 ? -0.576 -10.983 1.555 1.00 97.50 125 GLY A O 1
ATOM 912 N N . ALA A 1 126 ? 1.331 -11.320 0.422 1.00 97.50 126 ALA A N 1
ATOM 913 C CA . ALA A 1 126 ? 2.205 -11.245 1.588 1.00 97.50 126 ALA A CA 1
ATOM 914 C C . ALA A 1 126 ? 2.087 -9.895 2.314 1.00 97.50 126 ALA A C 1
ATOM 916 O O . ALA A 1 126 ? 1.995 -9.874 3.541 1.00 97.50 126 ALA A O 1
ATOM 917 N N . ALA A 1 127 ? 2.017 -8.777 1.584 1.00 96.81 127 ALA A N 1
ATOM 918 C CA . ALA A 1 127 ? 1.827 -7.454 2.184 1.00 96.81 127 ALA A CA 1
ATOM 919 C C . ALA A 1 127 ? 0.497 -7.349 2.955 1.00 96.81 127 ALA A C 1
ATOM 921 O O . ALA A 1 127 ? 0.475 -6.869 4.091 1.00 96.81 127 ALA A O 1
ATOM 922 N N . VAL A 1 128 ? -0.599 -7.857 2.379 1.00 97.00 128 VAL A N 1
ATOM 923 C CA . VAL A 1 128 ? -1.915 -7.880 3.042 1.00 97.00 128 VAL A CA 1
ATOM 924 C C . VAL A 1 128 ? -1.902 -8.795 4.268 1.00 97.00 128 VAL A C 1
ATOM 926 O O . VAL A 1 128 ? -2.413 -8.414 5.322 1.00 97.00 128 VAL A O 1
ATOM 929 N N . VAL A 1 129 ? -1.290 -9.979 4.166 1.00 97.81 129 VAL A N 1
ATOM 930 C CA . VAL A 1 129 ? -1.164 -10.922 5.287 1.00 97.81 129 VAL A CA 1
ATOM 931 C C . VAL A 1 129 ? -0.354 -10.309 6.425 1.00 97.81 129 VAL A C 1
ATOM 933 O O . VAL A 1 129 ? -0.789 -10.375 7.571 1.00 97.81 129 VAL A O 1
ATOM 936 N N . LEU A 1 130 ? 0.775 -9.660 6.136 1.00 95.56 130 LEU A N 1
ATOM 937 C CA . LEU A 1 130 ? 1.586 -8.979 7.149 1.00 95.56 130 LEU A CA 1
ATOM 938 C C . LEU A 1 130 ? 0.784 -7.893 7.875 1.00 95.56 130 LEU A C 1
ATOM 940 O O . LEU A 1 130 ? 0.810 -7.829 9.104 1.00 95.56 130 LEU A O 1
ATOM 944 N N . ALA A 1 131 ? 0.014 -7.088 7.140 1.00 94.19 131 ALA A N 1
ATOM 945 C CA . ALA A 1 131 ? -0.869 -6.089 7.733 1.00 94.19 131 ALA A CA 1
ATOM 946 C C . ALA A 1 131 ? -1.963 -6.715 8.611 1.00 94.19 131 ALA A C 1
ATOM 948 O O . ALA A 1 131 ? -2.231 -6.216 9.705 1.00 94.19 131 ALA A O 1
ATOM 949 N N . ALA A 1 132 ? -2.563 -7.824 8.171 1.00 94.25 132 ALA A N 1
ATOM 950 C CA . ALA A 1 132 ? -3.566 -8.557 8.938 1.00 94.25 132 ALA A CA 1
ATOM 951 C C . ALA A 1 132 ? -2.988 -9.185 10.213 1.00 94.25 132 ALA A C 1
ATOM 953 O O . ALA A 1 132 ? -3.609 -9.098 11.270 1.00 94.25 132 ALA A O 1
ATOM 954 N N . VAL A 1 133 ? -1.786 -9.764 10.143 1.00 94.56 133 VAL A N 1
ATOM 955 C CA . VAL A 1 133 ? -1.068 -10.296 11.309 1.00 94.56 133 VAL A CA 1
ATOM 956 C C . VAL A 1 133 ? -0.785 -9.177 12.304 1.00 94.56 133 VAL A C 1
ATOM 958 O O . VAL A 1 133 ? -1.081 -9.326 13.489 1.00 94.56 133 VAL A O 1
ATOM 961 N N . TRP A 1 134 ? -0.285 -8.032 11.836 1.00 92.12 134 TRP A N 1
ATOM 962 C CA . TRP A 1 134 ? 0.001 -6.891 12.704 1.00 92.12 134 TRP A CA 1
ATOM 963 C C . TRP A 1 134 ? -1.262 -6.347 13.380 1.00 92.12 134 TRP A C 1
ATOM 965 O O . TRP A 1 134 ? -1.290 -6.143 14.594 1.00 92.12 134 TRP A O 1
ATOM 975 N N . ALA A 1 135 ? -2.336 -6.179 12.605 1.00 91.56 135 ALA A N 1
ATOM 976 C CA . ALA A 1 135 ? -3.652 -5.804 13.108 1.00 91.56 135 ALA A CA 1
ATOM 977 C C . ALA A 1 135 ? -4.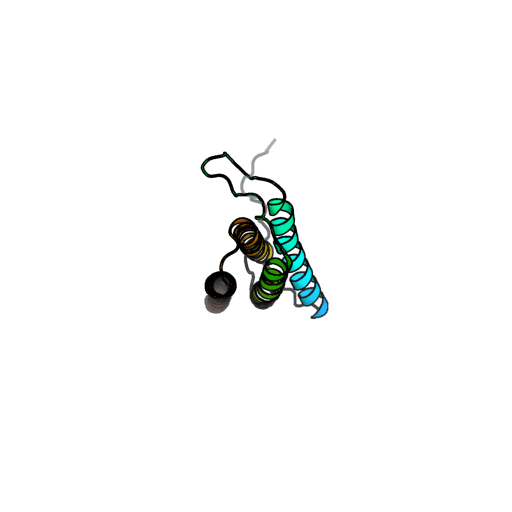174 -6.811 14.149 1.00 91.56 135 ALA A C 1
ATOM 979 O O . ALA A 1 135 ? -4.665 -6.411 15.203 1.00 91.56 135 ALA A O 1
ATOM 980 N N . GLY A 1 136 ? -4.029 -8.112 13.885 1.00 92.31 136 GLY A N 1
ATOM 981 C CA . GLY A 1 136 ? -4.440 -9.184 14.790 1.00 92.31 136 GLY A CA 1
ATOM 982 C C . GLY A 1 136 ? -3.661 -9.193 16.105 1.00 92.31 136 GLY A C 1
ATOM 983 O O . GLY A 1 136 ? -4.263 -9.336 17.169 1.00 92.31 136 GLY A O 1
ATOM 984 N N . ILE A 1 137 ? -2.340 -8.987 16.059 1.00 90.62 137 ILE A N 1
ATOM 985 C CA . ILE A 1 137 ? -1.498 -8.859 17.258 1.00 90.62 137 ILE A CA 1
ATOM 986 C C . ILE A 1 137 ? -1.937 -7.647 18.086 1.00 90.62 137 ILE A C 1
ATOM 988 O O . ILE A 1 137 ? -2.128 -7.774 19.295 1.00 90.62 137 ILE A O 1
ATOM 992 N N . ALA A 1 138 ? -2.151 -6.495 17.445 1.00 87.75 138 ALA A N 1
ATOM 993 C CA . ALA A 1 138 ? -2.583 -5.281 18.132 1.00 87.75 138 ALA A CA 1
ATOM 994 C C . ALA A 1 138 ? -3.952 -5.456 18.811 1.00 87.75 138 ALA A C 1
ATOM 996 O O . ALA A 1 138 ? -4.105 -5.122 19.984 1.00 87.75 138 ALA A O 1
ATOM 997 N N . LEU A 1 139 ? -4.922 -6.052 18.110 1.00 89.25 139 LEU A N 1
ATOM 998 C CA . LEU A 1 139 ? -6.242 -6.361 18.666 1.00 89.25 139 LEU A CA 1
ATOM 999 C C . LEU A 1 139 ? -6.146 -7.325 19.854 1.00 89.25 139 LEU A C 1
ATOM 1001 O O . LEU A 1 139 ? -6.737 -7.068 20.899 1.00 89.25 139 LEU A O 1
ATOM 1005 N N . ARG A 1 140 ? -5.352 -8.397 19.732 1.00 89.31 140 ARG A N 1
ATOM 1006 C CA . ARG A 1 140 ? -5.140 -9.368 20.817 1.00 89.31 140 ARG A CA 1
ATOM 1007 C C . ARG A 1 140 ? -4.526 -8.722 22.058 1.00 89.31 140 ARG A C 1
ATOM 1009 O O . ARG A 1 140 ? -4.897 -9.080 23.175 1.00 89.31 140 ARG A O 1
ATOM 1016 N N . ASN A 1 141 ? -3.575 -7.813 21.870 1.00 86.06 141 ASN A N 1
ATOM 1017 C CA . ASN A 1 141 ? -2.922 -7.113 22.972 1.00 86.06 141 ASN A CA 1
ATOM 1018 C C . ASN A 1 141 ? -3.872 -6.115 23.642 1.00 86.06 141 ASN A C 1
ATOM 1020 O O . ASN A 1 141 ? -3.919 -6.079 24.868 1.00 86.06 141 ASN A O 1
ATOM 1024 N N . GLY A 1 142 ? -4.683 -5.391 22.862 1.00 80.69 142 GLY A N 1
ATOM 1025 C CA . GLY A 1 142 ? -5.726 -4.511 23.395 1.00 80.69 142 GLY A CA 1
ATOM 1026 C C . GLY A 1 142 ? -6.744 -5.262 24.257 1.00 80.69 142 GLY A C 1
ATOM 1027 O O . GLY A 1 142 ? -6.965 -4.885 25.402 1.00 80.69 142 GLY A O 1
ATOM 1028 N N . SER A 1 143 ? -7.272 -6.396 23.778 1.00 78.88 143 SER A N 1
ATOM 1029 C CA . SER A 1 143 ? -8.212 -7.215 24.564 1.00 78.88 143 SER A CA 1
ATOM 1030 C C . SER A 1 143 ? -7.600 -7.790 25.847 1.00 78.88 143 SER A C 1
ATOM 1032 O O . SER A 1 143 ? -8.309 -8.037 26.812 1.00 78.88 143 SER A O 1
ATOM 1034 N N . ARG A 1 144 ? -6.283 -8.037 25.880 1.00 75.62 144 ARG A N 1
ATOM 1035 C CA . ARG A 1 144 ? -5.596 -8.512 27.093 1.00 75.62 144 ARG A CA 1
ATOM 1036 C C . ARG A 1 144 ? -5.368 -7.409 28.119 1.00 75.62 144 ARG A C 1
ATOM 1038 O O . ARG A 1 144 ? -5.379 -7.717 29.306 1.00 75.62 144 ARG A O 1
ATOM 1045 N N . ALA A 1 145 ? -5.147 -6.175 27.670 1.00 69.19 145 ALA A N 1
ATOM 1046 C CA . ALA A 1 145 ? -5.029 -5.023 28.557 1.00 69.19 145 ALA A CA 1
ATOM 1047 C C . ALA A 1 145 ? -6.357 -4.739 29.275 1.00 69.19 145 ALA A C 1
ATOM 1049 O O . ALA A 1 145 ? -6.350 -4.465 30.463 1.00 69.19 145 ALA A O 1
ATOM 1050 N N . GLU A 1 146 ? -7.490 -4.921 28.593 1.00 61.69 146 GLU A N 1
ATOM 1051 C CA . GLU A 1 146 ? -8.832 -4.733 29.169 1.00 61.69 146 GLU A CA 1
ATOM 1052 C C . GLU A 1 146 ? -9.205 -5.785 30.238 1.00 61.69 146 GLU A C 1
ATOM 1054 O O . GLU A 1 146 ? -10.016 -5.521 31.119 1.00 61.69 146 GLU A O 1
ATOM 1059 N N . VAL A 1 147 ? -8.606 -6.983 30.192 1.00 62.72 147 VAL A N 1
ATOM 1060 C CA . VAL A 1 147 ? -8.893 -8.095 31.127 1.00 62.72 147 VAL A CA 1
ATOM 1061 C C . VAL A 1 147 ? -8.003 -8.070 32.379 1.00 62.72 147 VAL A C 1
ATOM 1063 O O . VAL A 1 147 ? -8.299 -8.767 33.350 1.00 62.72 147 VAL A O 1
ATOM 1066 N N . ARG A 1 148 ? -6.906 -7.303 32.384 1.00 48.47 148 ARG A N 1
ATOM 1067 C CA . ARG A 1 148 ? -6.020 -7.176 33.550 1.00 48.47 148 ARG A CA 1
ATOM 1068 C C . ARG A 1 148 ? -6.417 -5.914 34.339 1.00 48.47 148 ARG A C 1
ATOM 1070 O O . ARG A 1 148 ? -6.140 -4.831 33.834 1.00 48.47 148 ARG A O 1
ATOM 1077 N N . PRO A 1 149 ? -7.084 -6.047 35.503 1.00 46.09 149 PRO A N 1
ATOM 1078 C CA . PRO A 1 149 ? -7.417 -4.913 36.364 1.00 46.09 149 PRO A CA 1
ATOM 1079 C C . PRO A 1 149 ? -6.180 -4.322 37.046 1.00 46.09 149 PRO A C 1
ATOM 1081 O O . PRO A 1 149 ? -5.181 -5.065 37.217 1.00 46.09 149 PRO A O 1
#